Protein AF-W8ZB04-F1 (afdb_monomer_lite)

Organism: NCBI:txid1431339

Radius of gyration: 21.52 Å; chains: 1; bounding box: 39×66×66 Å

Foldseek 3Di:
DDDDDDDDDPPPPPPPPPPPPPDPPLPLPPVVQVVCVVVQWHWPDKDQADLQQWDCPPDPPFIWGWPDHPPDPDGDDTFTDDPQLVVCCVVPVVQSRQKMKIKIWHDDVVDQKIKIKIWIAGNVSDTRDMTIDMDGD

Secondary structure (DSSP, 8-state):
-----------------------------HHHHHHHHHTT-EEEEEEE--GGGEEEEEETTEEEE-SS-TT-SS-PPPEEPPHHHHHHHHH-GGGGTT-EEEEEEEE-TTSSEEEEEEEEE-TTS-EEEEEEEEEE-

Structure (mmCIF, N/CA/C/O backbone):
data_AF-W8ZB04-F1
#
_entry.id   AF-W8ZB04-F1
#
loop_
_atom_site.group_PDB
_atom_site.id
_atom_site.type_symbol
_atom_site.label_atom_id
_atom_site.label_alt_id
_atom_site.label_comp_id
_atom_site.label_asym_id
_atom_site.label_entity_id
_atom_site.label_seq_id
_atom_site.pdbx_PDB_ins_code
_atom_site.Cartn_x
_atom_site.Cartn_y
_atom_site.Cartn_z
_atom_site.occupancy
_atom_site.B_iso_or_equiv
_atom_site.auth_seq_id
_atom_site.auth_comp_id
_atom_site.auth_asym_id
_atom_site.auth_atom_id
_atom_site.pdbx_PDB_model_num
ATOM 1 N N . MET A 1 1 ? -22.017 47.994 -51.067 1.00 37.44 1 MET A N 1
ATOM 2 C CA . MET A 1 1 ? -20.898 47.126 -51.502 1.00 37.44 1 MET A CA 1
ATOM 3 C C . MET A 1 1 ? -20.672 46.060 -50.440 1.00 37.44 1 MET A C 1
ATOM 5 O O . MET A 1 1 ? -20.914 46.331 -49.273 1.00 37.44 1 MET A O 1
ATOM 9 N N . LYS A 1 2 ? -20.358 44.842 -50.889 1.00 43.00 2 LYS A N 1
ATOM 10 C CA . LYS A 1 2 ? -20.468 43.554 -50.185 1.00 43.00 2 LYS A CA 1
ATOM 11 C C . LYS A 1 2 ? -19.653 43.462 -48.890 1.00 43.00 2 LYS A C 1
ATOM 13 O O . LYS A 1 2 ? -18.452 43.706 -48.893 1.00 43.00 2 LYS A O 1
ATOM 18 N N . THR A 1 3 ? -20.324 43.002 -47.840 1.00 48.12 3 THR A N 1
ATOM 19 C CA . THR A 1 3 ? -19.742 42.397 -46.641 1.00 48.12 3 THR A CA 1
ATOM 20 C C . THR A 1 3 ? -18.985 41.121 -47.015 1.00 48.12 3 THR A C 1
ATOM 22 O O . THR A 1 3 ? -19.492 40.285 -47.761 1.00 48.12 3 THR A O 1
ATOM 25 N N . TRP A 1 4 ? -17.767 40.970 -46.496 1.00 40.84 4 TRP A N 1
ATOM 26 C CA . TRP A 1 4 ? -17.021 39.713 -46.525 1.00 40.84 4 TRP A CA 1
ATOM 27 C C . TRP A 1 4 ? -16.624 39.353 -45.097 1.00 40.84 4 TRP A C 1
ATOM 29 O O . TRP A 1 4 ? -15.787 40.020 -44.488 1.00 40.84 4 TRP A O 1
ATOM 39 N N . LEU A 1 5 ? -17.270 38.306 -44.576 1.00 50.34 5 LEU A N 1
ATOM 40 C CA . LEU A 1 5 ? -16.861 37.595 -43.370 1.00 50.34 5 LEU A CA 1
ATOM 41 C C . LEU A 1 5 ? -15.446 37.035 -43.567 1.00 50.34 5 LEU A C 1
ATOM 43 O O . LEU A 1 5 ? -15.140 36.457 -44.612 1.00 50.34 5 LEU A O 1
ATOM 47 N N . LYS A 1 6 ? -14.615 37.138 -42.530 1.00 50.38 6 LYS A N 1
ATOM 48 C CA . LYS A 1 6 ? -13.413 36.315 -42.361 1.00 50.38 6 LYS A CA 1
ATOM 49 C C . LYS A 1 6 ? -13.545 35.493 -41.073 1.00 50.38 6 LYS A C 1
ATOM 51 O O . LYS A 1 6 ? -14.222 35.944 -40.149 1.00 50.38 6 LYS A O 1
ATOM 56 N N . PRO A 1 7 ? -12.993 34.270 -41.055 1.00 43.75 7 PRO A N 1
ATOM 57 C CA . PRO A 1 7 ? -13.450 33.196 -40.185 1.00 43.75 7 PRO A CA 1
ATOM 58 C C . PRO A 1 7 ? -13.050 33.413 -38.727 1.00 43.75 7 PRO A C 1
ATOM 60 O O . PRO A 1 7 ? -11.935 33.830 -38.421 1.00 43.75 7 PRO A O 1
ATOM 63 N N . VAL A 1 8 ? -13.989 33.084 -37.842 1.00 51.50 8 VAL A N 1
ATOM 64 C CA . VAL A 1 8 ? -13.781 32.947 -36.402 1.00 51.50 8 VAL A CA 1
ATOM 65 C C . VAL A 1 8 ? -12.837 31.769 -36.183 1.00 51.50 8 VAL A C 1
ATOM 67 O O . VAL A 1 8 ? -13.191 30.622 -36.454 1.00 51.50 8 VAL A O 1
ATOM 70 N N . LEU A 1 9 ? -11.627 32.053 -35.705 1.00 39.94 9 LEU A N 1
ATOM 71 C CA . LEU A 1 9 ? -10.787 31.041 -35.085 1.00 39.94 9 LEU A CA 1
ATOM 72 C C . LEU A 1 9 ? -11.393 30.774 -33.702 1.00 39.94 9 LEU A C 1
ATOM 74 O O . LEU A 1 9 ? -11.280 31.607 -32.803 1.00 39.94 9 LEU A O 1
ATOM 78 N N . CYS A 1 10 ? -12.063 29.637 -33.529 1.00 44.16 10 CYS A N 1
ATOM 79 C CA . CYS A 1 10 ? -12.387 29.121 -32.204 1.00 44.16 10 CYS A CA 1
ATOM 80 C C . CYS A 1 10 ? -11.083 28.663 -31.540 1.00 44.16 10 CYS A C 1
ATOM 82 O O . CYS A 1 10 ? -10.763 27.477 -31.521 1.00 44.16 10 CYS A O 1
ATOM 84 N N . ALA A 1 11 ? -10.315 29.612 -31.006 1.00 45.34 11 ALA A N 1
ATOM 85 C CA . ALA A 1 11 ? -9.388 29.320 -29.930 1.00 45.34 11 ALA A CA 1
ATOM 86 C C . ALA A 1 11 ? -10.255 29.016 -28.705 1.00 45.34 11 ALA A C 1
ATOM 88 O O . ALA A 1 11 ? -10.692 29.920 -27.995 1.00 45.34 11 ALA A O 1
ATOM 89 N N . GLY A 1 12 ? -10.591 27.737 -28.531 1.00 39.28 12 GLY A N 1
ATOM 90 C CA . GLY A 1 12 ? -11.162 27.240 -27.292 1.00 39.28 12 GLY A CA 1
ATOM 91 C C . GLY A 1 12 ? -10.168 27.532 -26.182 1.00 39.28 12 GLY A C 1
ATOM 92 O O . GLY A 1 12 ? -9.186 26.817 -26.013 1.00 39.28 12 GLY A O 1
ATOM 93 N N . ILE A 1 13 ? -10.408 28.624 -25.463 1.00 50.44 13 ILE A N 1
ATOM 94 C CA . ILE A 1 13 ? -9.858 28.840 -24.138 1.00 50.44 13 ILE A CA 1
ATOM 95 C C . ILE A 1 13 ? -10.355 27.636 -23.341 1.00 50.44 13 ILE A C 1
ATOM 97 O O . ILE A 1 13 ? -11.548 27.540 -23.048 1.00 50.44 13 ILE A O 1
ATOM 101 N N . LEU A 1 14 ? -9.465 26.687 -23.039 1.00 35.22 14 LEU A N 1
ATOM 102 C CA . LEU A 1 14 ? -9.650 25.839 -21.871 1.00 35.22 14 LEU A CA 1
ATOM 103 C C . LEU A 1 14 ? -9.718 26.824 -20.713 1.00 35.22 14 LEU A C 1
ATOM 105 O O . LEU A 1 14 ? -8.702 27.338 -20.249 1.00 35.22 14 LEU A O 1
ATOM 109 N N . ALA A 1 15 ? -10.947 27.179 -20.343 1.00 38.81 15 ALA A N 1
ATOM 110 C CA . ALA A 1 15 ? -11.226 27.806 -19.081 1.00 38.81 15 ALA A CA 1
ATOM 111 C C . ALA A 1 15 ? -10.636 26.847 -18.056 1.00 38.81 15 ALA A C 1
ATOM 113 O O . ALA A 1 15 ? -11.174 25.763 -17.827 1.00 38.81 15 ALA A O 1
ATOM 114 N N . GLY A 1 16 ? -9.474 27.220 -17.520 1.00 40.50 16 GLY A N 1
ATOM 115 C CA . GLY A 1 16 ? -8.997 26.700 -16.260 1.00 40.50 16 GLY A CA 1
ATOM 116 C C . GLY A 1 16 ? -10.091 27.020 -15.263 1.00 40.50 16 GLY A C 1
ATOM 117 O O . GLY A 1 16 ? -10.152 28.123 -14.728 1.00 40.50 16 GLY A O 1
ATOM 118 N N . GLY A 1 17 ? -11.016 26.077 -15.102 1.00 32.59 17 GLY A N 1
ATOM 119 C CA . GLY A 1 17 ? -11.854 26.014 -13.933 1.00 32.59 17 GLY A CA 1
ATOM 120 C C . GLY A 1 17 ? -10.886 25.805 -12.792 1.00 32.59 17 GLY A C 1
ATOM 121 O O . GLY A 1 17 ? -10.402 24.697 -12.579 1.00 32.59 17 GLY A O 1
ATOM 122 N N . SER A 1 18 ? -10.545 26.891 -12.110 1.00 42.84 18 SER A N 1
ATOM 123 C CA . SER A 1 18 ? -10.034 26.834 -10.757 1.00 42.84 18 SER A CA 1
ATOM 124 C C . SER A 1 18 ? -11.121 26.156 -9.937 1.00 42.84 18 SER A C 1
ATOM 126 O O . SER A 1 18 ? -12.073 26.775 -9.465 1.00 42.84 18 SER A O 1
ATOM 128 N N . MET A 1 19 ? -11.011 24.836 -9.844 1.00 38.97 19 MET A N 1
ATOM 129 C CA . MET A 1 19 ? -11.693 24.076 -8.822 1.00 38.97 19 MET A CA 1
ATOM 130 C C . MET A 1 19 ? -11.133 24.624 -7.518 1.00 38.97 19 MET A C 1
ATOM 132 O O . MET A 1 19 ? -9.936 24.504 -7.258 1.00 38.97 19 MET A O 1
ATOM 136 N N . ALA A 1 20 ? -11.974 25.321 -6.761 1.00 33.53 20 ALA A N 1
ATOM 137 C CA . ALA A 1 20 ? -11.672 25.657 -5.387 1.00 33.53 20 ALA A CA 1
ATOM 138 C C . ALA A 1 20 ? -11.382 24.334 -4.672 1.00 33.53 20 ALA A C 1
ATOM 140 O O . ALA A 1 20 ? -12.289 23.540 -4.419 1.00 33.53 20 ALA A O 1
ATOM 141 N N . ILE A 1 21 ? -10.100 24.070 -4.432 1.00 37.91 21 ILE A N 1
ATOM 142 C CA . ILE A 1 21 ? -9.670 23.032 -3.513 1.00 37.91 21 ILE A CA 1
ATOM 143 C C . ILE A 1 21 ? -10.064 23.584 -2.149 1.00 37.91 21 ILE A C 1
ATOM 145 O O . ILE A 1 21 ? -9.394 24.459 -1.608 1.00 37.91 21 ILE A O 1
ATOM 149 N N . ASN A 1 22 ? -11.221 23.159 -1.644 1.00 38.12 22 ASN A N 1
ATOM 150 C CA . ASN A 1 22 ? -11.479 23.273 -0.220 1.00 38.12 22 ASN A CA 1
ATOM 151 C C . ASN A 1 22 ? -10.359 22.489 0.460 1.00 38.12 22 ASN A C 1
ATOM 153 O O . ASN A 1 22 ? -10.204 21.301 0.178 1.00 38.12 22 ASN A O 1
ATOM 157 N N . ASP A 1 23 ? -9.571 23.188 1.276 1.00 38.12 23 ASP A N 1
ATOM 158 C CA . ASP A 1 23 ? -8.491 22.665 2.108 1.00 38.12 23 ASP A CA 1
ATOM 159 C C . ASP A 1 23 ? -8.922 21.379 2.829 1.00 38.12 23 ASP A C 1
ATOM 161 O O . ASP A 1 23 ? -9.429 21.396 3.950 1.00 38.12 23 ASP A O 1
ATOM 165 N N . MET A 1 24 ? -8.677 20.236 2.198 1.00 37.16 24 MET A N 1
ATOM 166 C CA . MET A 1 24 ? -8.241 19.059 2.921 1.00 37.16 24 MET A CA 1
ATOM 167 C C . MET A 1 24 ? -6.732 19.201 2.988 1.00 37.16 24 MET A C 1
ATOM 169 O O . MET A 1 24 ? -6.009 18.791 2.082 1.00 37.16 24 MET A O 1
ATOM 173 N N . ASN A 1 25 ? -6.273 19.871 4.043 1.00 38.28 25 ASN A N 1
ATOM 174 C CA . ASN A 1 25 ? -4.881 19.867 4.455 1.00 38.28 25 ASN A CA 1
ATOM 175 C C . ASN A 1 25 ? -4.511 18.426 4.838 1.00 38.28 25 ASN A C 1
ATOM 177 O O . ASN A 1 25 ? -4.459 18.076 6.015 1.00 38.28 25 ASN A O 1
ATOM 181 N N . VAL A 1 26 ? -4.285 17.576 3.834 1.00 40.06 26 VAL A N 1
ATOM 182 C CA . VAL A 1 26 ? -3.507 16.351 3.985 1.00 40.06 26 VAL A CA 1
ATOM 183 C C . VAL A 1 26 ? -2.077 16.831 4.143 1.00 40.06 26 VAL A C 1
ATOM 185 O O . VAL A 1 26 ? -1.288 16.893 3.201 1.00 40.06 26 VAL A O 1
ATOM 188 N N . GLN A 1 27 ? -1.756 17.225 5.371 1.00 39.75 27 GLN A N 1
ATOM 189 C CA . GLN A 1 27 ? -0.396 17.412 5.834 1.00 39.75 27 GLN A CA 1
ATOM 190 C C . GLN A 1 27 ? 0.245 16.026 5.956 1.00 39.75 27 GLN A C 1
ATOM 192 O O . GLN A 1 27 ? 0.666 15.612 7.031 1.00 39.75 27 GLN A O 1
ATOM 197 N N . ALA A 1 28 ? 0.316 15.286 4.848 1.00 39.22 28 ALA A N 1
ATOM 198 C CA . ALA A 1 28 ? 1.354 14.292 4.717 1.00 39.22 28 ALA A CA 1
ATOM 199 C C . ALA A 1 28 ? 2.649 15.075 4.858 1.00 39.22 28 ALA A C 1
ATOM 201 O O . ALA A 1 28 ? 2.932 15.959 4.048 1.00 39.22 28 ALA A O 1
ATOM 202 N N . SER A 1 29 ? 3.323 14.843 5.979 1.00 43.62 29 SER A N 1
ATOM 203 C CA . SER A 1 29 ? 4.480 15.597 6.429 1.00 43.62 29 SER A CA 1
ATOM 204 C C . SER A 1 29 ? 5.372 15.912 5.231 1.00 43.62 29 SER A C 1
ATOM 206 O O . SER A 1 29 ? 5.897 15.003 4.590 1.00 43.62 29 SER A O 1
ATOM 208 N N . SER A 1 30 ? 5.513 17.192 4.881 1.00 47.25 30 SER A N 1
ATOM 209 C CA . SER A 1 30 ? 6.319 17.645 3.737 1.00 47.25 30 SER A CA 1
ATOM 210 C C . SER A 1 30 ? 7.748 17.082 3.772 1.00 47.25 30 SER A C 1
ATOM 212 O O . SER A 1 30 ? 8.383 16.900 2.737 1.00 47.25 30 SER A O 1
ATOM 214 N N . TYR A 1 31 ? 8.215 16.718 4.967 1.00 46.25 31 TYR A N 1
ATOM 215 C CA . TYR A 1 31 ? 9.467 16.024 5.238 1.00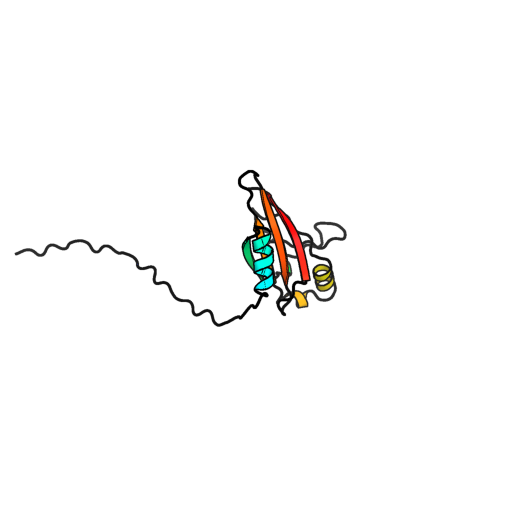 46.25 31 TYR A CA 1
ATOM 216 C C . TYR A 1 31 ? 9.547 14.597 4.660 1.00 46.25 31 TYR A C 1
ATOM 218 O O . TYR A 1 31 ? 10.625 14.165 4.266 1.00 46.25 31 TYR A O 1
ATOM 226 N N . GLN A 1 32 ? 8.438 13.856 4.586 1.00 48.66 32 GLN A N 1
ATOM 227 C CA . GLN A 1 32 ? 8.405 12.470 4.091 1.00 48.66 32 GLN A CA 1
ATOM 228 C C . GLN A 1 32 ? 8.326 12.404 2.563 1.00 48.66 32 GLN A C 1
ATOM 230 O O . GLN A 1 32 ? 8.963 11.552 1.946 1.00 48.66 32 GLN A O 1
ATOM 235 N N . MET A 1 33 ? 7.619 13.356 1.944 1.00 50.06 33 MET A N 1
ATOM 236 C CA . MET A 1 33 ? 7.645 13.530 0.488 1.00 50.06 33 MET A CA 1
ATOM 237 C C . MET A 1 33 ? 9.054 13.913 0.013 1.00 50.06 33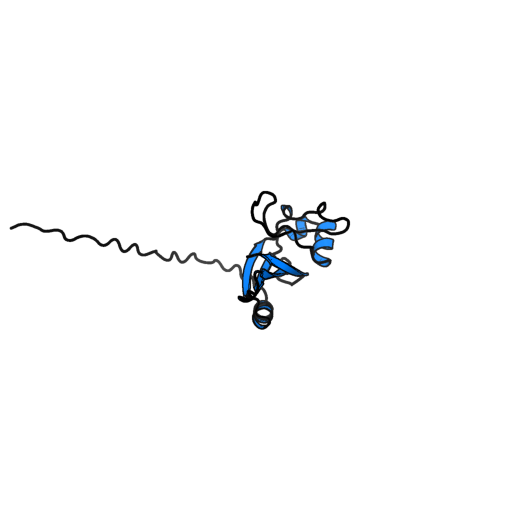 MET A C 1
ATOM 239 O O . MET A 1 33 ? 9.554 13.324 -0.941 1.00 50.06 33 MET A O 1
ATOM 243 N N . ALA A 1 34 ? 9.725 14.813 0.741 1.00 50.06 34 ALA A N 1
ATOM 244 C CA . ALA A 1 34 ? 11.099 15.219 0.451 1.00 50.06 34 ALA A CA 1
ATOM 245 C C . ALA A 1 34 ? 12.115 14.065 0.579 1.00 50.06 34 ALA A C 1
ATOM 247 O O . ALA A 1 34 ? 13.026 13.962 -0.236 1.00 50.06 34 ALA A O 1
ATOM 248 N N . ALA A 1 35 ? 11.946 13.169 1.560 1.00 53.72 35 ALA A N 1
ATOM 249 C CA . ALA A 1 35 ? 12.841 12.024 1.746 1.00 53.72 35 ALA A CA 1
ATOM 250 C C . ALA A 1 35 ? 12.749 10.998 0.598 1.00 53.72 35 ALA A C 1
ATOM 252 O O . ALA A 1 35 ? 13.769 10.469 0.162 1.00 53.72 35 ALA A O 1
ATOM 253 N N . SER A 1 36 ? 11.548 10.737 0.065 1.00 56.94 36 SER A N 1
ATOM 254 C CA . SER A 1 36 ? 11.393 9.889 -1.130 1.00 56.94 36 SER A CA 1
ATOM 255 C C . SER A 1 36 ? 12.009 10.531 -2.379 1.00 56.94 36 SER A C 1
ATOM 257 O O . SER A 1 36 ? 12.654 9.834 -3.164 1.00 56.94 36 SER A O 1
ATOM 259 N N . GLU A 1 37 ? 11.879 11.851 -2.544 1.00 59.41 37 GLU A N 1
ATOM 260 C CA . GLU A 1 37 ? 12.506 12.575 -3.660 1.00 59.41 37 GLU A CA 1
ATOM 261 C C . GLU A 1 37 ? 14.040 12.506 -3.623 1.00 59.41 37 GLU A C 1
ATOM 263 O O . GLU A 1 37 ? 14.672 12.375 -4.674 1.00 59.41 37 GLU A O 1
ATOM 268 N N . GLU A 1 38 ? 14.648 12.509 -2.433 1.00 59.25 38 GLU A N 1
ATOM 269 C CA . GLU A 1 38 ? 16.101 12.382 -2.255 1.00 59.25 38 GLU A CA 1
ATOM 270 C C . GLU A 1 38 ? 16.639 11.009 -2.711 1.00 59.25 38 GLU A C 1
ATOM 272 O O . GLU A 1 38 ? 17.747 10.908 -3.241 1.00 59.25 38 GLU A O 1
ATOM 277 N N . GLU A 1 39 ? 15.828 9.952 -2.614 1.00 70.25 39 GLU A N 1
ATOM 278 C CA . GLU A 1 39 ? 16.154 8.614 -3.131 1.00 70.25 39 GLU A CA 1
ATOM 279 C C . GLU A 1 39 ? 15.895 8.460 -4.648 1.00 70.25 39 GLU A C 1
ATOM 281 O O . GLU A 1 39 ? 16.154 7.397 -5.235 1.00 70.25 39 GLU A O 1
ATOM 286 N N . GLY A 1 40 ? 15.409 9.518 -5.305 1.00 81.75 40 GLY A N 1
ATOM 287 C CA . GLY A 1 40 ? 15.021 9.535 -6.717 1.00 81.75 40 GLY A CA 1
ATOM 288 C C . GLY A 1 40 ? 13.653 8.905 -6.989 1.00 81.75 40 GLY A C 1
ATOM 289 O O . GLY A 1 40 ? 13.375 8.535 -8.128 1.00 81.75 40 GLY A O 1
ATOM 290 N N . TYR A 1 41 ? 12.829 8.731 -5.954 1.00 87.06 41 TYR A N 1
ATOM 291 C CA . TYR A 1 41 ? 11.436 8.328 -6.091 1.00 87.06 41 TYR A CA 1
ATOM 292 C C . TYR A 1 41 ? 10.543 9.563 -6.215 1.00 87.06 41 TYR A C 1
ATOM 294 O O . TYR A 1 41 ? 10.659 10.511 -5.445 1.00 87.06 41 TYR A O 1
ATOM 302 N N . HIS A 1 42 ? 9.593 9.528 -7.141 1.00 87.62 42 HIS A N 1
ATOM 303 C CA . HIS A 1 42 ? 8.610 10.593 -7.319 1.00 87.62 42 HIS A CA 1
ATOM 304 C C . HIS A 1 42 ? 7.210 10.060 -7.038 1.00 87.62 42 HIS A C 1
ATOM 306 O O . HIS A 1 42 ? 6.904 8.911 -7.367 1.00 87.62 42 HIS A O 1
ATOM 312 N N . LEU A 1 43 ? 6.355 10.884 -6.427 1.00 88.69 43 LEU A N 1
ATOM 313 C CA . LEU A 1 43 ? 4.965 10.510 -6.180 1.00 88.69 43 LEU A CA 1
ATOM 314 C C . LEU A 1 43 ? 4.252 10.294 -7.521 1.00 88.69 43 LEU A C 1
ATOM 316 O O . LEU A 1 43 ? 4.166 11.206 -8.340 1.00 88.69 43 LEU A O 1
ATOM 320 N N . SER A 1 44 ? 3.735 9.086 -7.729 1.00 88.12 44 SER A N 1
ATOM 321 C CA . SER A 1 44 ? 2.941 8.728 -8.903 1.00 88.12 44 SER A CA 1
ATOM 322 C C . SER A 1 44 ? 1.451 8.898 -8.636 1.00 88.12 44 SER A C 1
ATOM 324 O O . SER A 1 44 ? 0.748 9.478 -9.459 1.00 88.12 44 SER A O 1
ATOM 326 N N . THR A 1 45 ? 0.968 8.407 -7.493 1.00 88.06 45 THR A N 1
ATOM 327 C CA . THR A 1 45 ? -0.440 8.523 -7.104 1.00 88.06 45 THR A CA 1
ATOM 328 C C . THR A 1 45 ? -0.603 8.465 -5.588 1.00 88.06 45 THR A C 1
ATOM 330 O O . THR A 1 45 ? 0.239 7.909 -4.882 1.00 88.06 45 THR A O 1
ATOM 333 N N . ALA A 1 46 ? -1.695 9.043 -5.099 1.00 90.44 46 ALA A N 1
ATOM 334 C CA . ALA A 1 46 ? -2.171 8.915 -3.731 1.00 90.44 46 ALA A CA 1
ATOM 335 C C . ALA A 1 46 ? -3.667 8.596 -3.786 1.00 90.44 46 ALA A C 1
ATOM 337 O O . ALA A 1 46 ? -4.425 9.290 -4.466 1.00 90.44 46 ALA A O 1
ATOM 338 N N . GLU A 1 47 ? -4.085 7.531 -3.111 1.00 91.50 47 GLU A N 1
ATOM 339 C CA . GLU A 1 47 ? -5.476 7.091 -3.097 1.00 91.50 47 GLU A CA 1
ATOM 340 C C . GLU A 1 47 ? -5.900 6.592 -1.717 1.00 91.50 47 GLU A C 1
ATOM 342 O O . GLU A 1 47 ? -5.074 6.191 -0.899 1.00 91.50 47 GLU A O 1
ATOM 347 N N . ALA A 1 48 ? -7.210 6.592 -1.468 1.00 93.19 48 ALA A N 1
ATOM 348 C CA . ALA A 1 48 ? -7.763 5.968 -0.276 1.00 93.19 48 ALA A CA 1
ATOM 349 C C . ALA A 1 48 ? -7.481 4.458 -0.282 1.00 93.19 48 ALA A C 1
ATOM 351 O O . ALA A 1 48 ? -7.575 3.800 -1.324 1.00 93.19 48 ALA A O 1
ATOM 352 N N . PHE A 1 49 ? -7.169 3.911 0.891 1.00 93.38 49 PHE A N 1
ATOM 353 C CA . PHE A 1 49 ? -7.044 2.476 1.087 1.00 93.38 49 PHE A CA 1
ATOM 354 C C . PHE A 1 49 ? -8.395 1.800 0.836 1.00 93.38 49 PHE A C 1
ATOM 356 O O . PHE A 1 49 ? -9.408 2.153 1.438 1.00 93.38 49 PHE A O 1
ATOM 363 N N . LYS A 1 50 ? -8.403 0.801 -0.045 1.00 92.81 50 LYS A N 1
ATOM 364 C CA . LYS A 1 50 ? -9.611 0.061 -0.425 1.00 92.81 50 LYS A CA 1
ATOM 365 C C . LYS A 1 50 ? -9.603 -1.300 0.245 1.00 92.81 50 LYS A C 1
ATOM 367 O O . LYS A 1 50 ? -8.802 -2.162 -0.108 1.00 92.81 50 LYS A O 1
ATOM 372 N N . ILE A 1 51 ? -10.487 -1.510 1.214 1.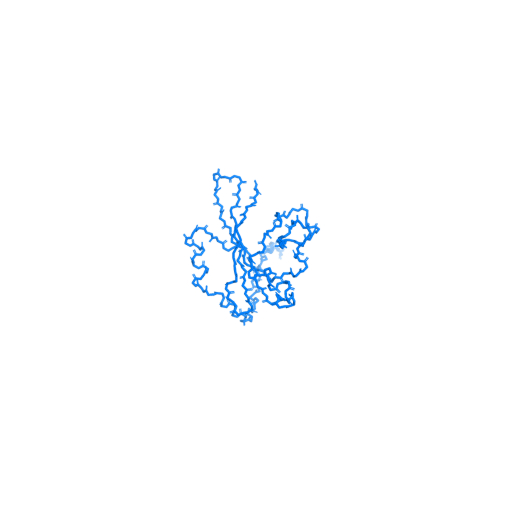00 91.50 51 ILE A N 1
ATOM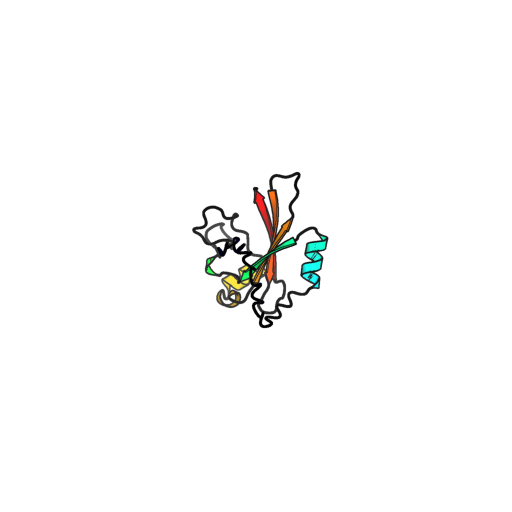 373 C CA . ILE A 1 51 ? -10.578 -2.781 1.951 1.00 91.50 51 ILE A CA 1
ATOM 374 C C . ILE A 1 51 ? -10.888 -3.934 0.984 1.00 91.50 51 ILE A C 1
ATOM 376 O O . ILE A 1 51 ? -10.332 -5.021 1.115 1.00 91.50 51 ILE A O 1
ATOM 380 N N . GLU A 1 52 ? -11.703 -3.676 -0.040 1.00 90.19 52 GLU A N 1
ATOM 381 C CA . GLU A 1 52 ? -12.039 -4.617 -1.110 1.00 90.19 52 GLU A CA 1
ATOM 382 C C . GLU A 1 52 ? -10.841 -5.052 -1.968 1.00 90.19 52 GLU A C 1
ATOM 384 O O . GLU A 1 52 ? -10.911 -6.076 -2.646 1.00 90.19 52 GLU A O 1
ATOM 389 N N . ASN A 1 53 ? -9.732 -4.310 -1.923 1.00 90.94 53 ASN A N 1
ATOM 390 C CA . ASN A 1 53 ? -8.504 -4.664 -2.622 1.00 90.94 53 ASN A CA 1
ATOM 391 C C . ASN A 1 53 ? -7.590 -5.582 -1.795 1.00 90.94 53 ASN A C 1
ATOM 393 O O . ASN A 1 53 ? -6.531 -5.982 -2.284 1.00 90.94 53 ASN A O 1
ATOM 397 N N . VAL A 1 54 ? -7.957 -5.928 -0.559 1.00 90.12 54 VAL A N 1
ATOM 398 C CA . VAL A 1 54 ? -7.194 -6.872 0.260 1.00 90.12 54 VAL A CA 1
ATOM 399 C C . VAL A 1 54 ? -7.494 -8.309 -0.172 1.00 90.12 54 VAL A C 1
ATOM 401 O O . VAL A 1 54 ? -8.642 -8.741 -0.208 1.00 90.12 54 VAL A O 1
ATOM 404 N N . ASP A 1 55 ? -6.442 -9.065 -0.474 1.00 84.75 55 ASP A N 1
ATOM 405 C CA . ASP A 1 55 ? -6.488 -10.463 -0.890 1.00 84.75 55 ASP A CA 1
ATOM 406 C C . ASP A 1 55 ? -5.766 -11.346 0.138 1.00 84.75 55 ASP A C 1
ATOM 408 O O . ASP A 1 55 ? -4.551 -11.256 0.338 1.00 84.75 55 ASP A O 1
ATOM 412 N N . THR A 1 56 ? -6.531 -12.206 0.806 1.00 75.50 56 THR A N 1
ATOM 413 C CA . THR A 1 56 ? -6.048 -13.148 1.827 1.00 75.50 56 THR A CA 1
ATOM 414 C C . THR A 1 56 ? -5.818 -14.561 1.287 1.00 75.50 56 THR A C 1
ATOM 416 O O . THR A 1 56 ? -5.306 -15.414 2.013 1.00 75.50 56 THR A O 1
ATOM 419 N N . GLU A 1 57 ? -6.173 -14.824 0.028 1.00 68.50 57 GLU A N 1
ATOM 420 C CA . GLU A 1 57 ? -6.080 -16.143 -0.607 1.00 68.50 57 GLU A CA 1
ATOM 421 C C . GLU A 1 57 ? -4.838 -16.269 -1.502 1.00 68.50 57 GLU A C 1
ATOM 423 O O . GLU A 1 57 ? -4.385 -17.380 -1.781 1.00 68.50 57 GLU A O 1
ATOM 428 N N . SER A 1 58 ? -4.248 -15.140 -1.911 1.00 65.38 58 SER A N 1
ATOM 429 C CA . SER A 1 58 ? -3.108 -15.098 -2.834 1.00 65.38 58 SER A CA 1
ATOM 430 C C . SER A 1 58 ? -1.846 -15.817 -2.328 1.00 65.38 58 SER A C 1
ATOM 432 O O . SER A 1 58 ? -1.152 -16.453 -3.122 1.00 65.38 58 SER A O 1
ATOM 434 N N . VAL A 1 59 ? -1.509 -15.739 -1.033 1.00 70.12 59 VAL A N 1
ATOM 435 C CA . VAL A 1 59 ? -0.325 -16.412 -0.464 1.00 70.12 59 VAL A CA 1
ATOM 436 C C . VAL A 1 59 ? -0.600 -16.853 0.974 1.00 70.12 59 VAL A C 1
ATOM 438 O O . VAL A 1 59 ? -0.953 -16.045 1.828 1.00 70.12 59 VAL A O 1
ATOM 441 N N . VAL A 1 60 ? -0.378 -18.138 1.274 1.00 72.69 60 VAL A N 1
ATOM 442 C CA . VAL A 1 60 ? -0.600 -18.694 2.619 1.00 72.69 60 VAL A CA 1
ATOM 443 C C . VAL A 1 60 ? 0.239 -17.945 3.657 1.00 72.69 60 VAL A C 1
ATOM 445 O O . VAL A 1 60 ? 1.468 -17.948 3.601 1.00 72.69 60 VAL A O 1
ATOM 448 N N . GLY A 1 61 ? -0.442 -17.337 4.629 1.00 74.44 61 GLY A N 1
ATOM 449 C CA . GLY A 1 61 ? 0.185 -16.623 5.743 1.00 74.44 61 GLY A CA 1
ATOM 450 C C . GLY A 1 61 ? 0.568 -15.172 5.449 1.00 74.44 61 GLY A C 1
ATOM 451 O O . GLY A 1 61 ? 1.182 -14.548 6.311 1.00 74.44 61 GLY A O 1
ATOM 452 N N . LYS A 1 62 ? 0.206 -14.627 4.280 1.00 86.31 62 LYS A N 1
ATOM 453 C CA . LYS A 1 62 ? 0.415 -13.215 3.938 1.00 86.31 62 LYS A CA 1
ATOM 454 C C . LYS A 1 62 ? -0.895 -12.556 3.537 1.00 86.31 62 LYS A C 1
ATOM 456 O O . LYS A 1 62 ? -1.745 -13.177 2.908 1.00 86.31 62 LYS A O 1
ATOM 461 N N . ILE A 1 63 ? -1.033 -11.286 3.897 1.00 91.12 63 ILE A N 1
ATOM 462 C CA . ILE A 1 63 ? -2.167 -10.462 3.489 1.00 91.12 63 ILE A CA 1
ATOM 463 C C . ILE A 1 63 ? -1.677 -9.572 2.362 1.00 91.12 63 ILE A C 1
ATOM 465 O O . ILE A 1 63 ? -0.778 -8.752 2.558 1.00 91.12 63 ILE A O 1
ATOM 469 N N . MET A 1 64 ? -2.227 -9.786 1.177 1.00 93.06 64 MET A N 1
ATOM 470 C CA . MET A 1 64 ? -1.831 -9.079 -0.029 1.00 93.06 64 MET A CA 1
ATOM 471 C C . MET A 1 64 ? -2.803 -7.928 -0.291 1.00 93.06 64 MET A C 1
ATOM 473 O O . MET A 1 64 ? -3.956 -7.961 0.127 1.00 93.06 64 MET A O 1
ATOM 477 N N . TYR A 1 65 ? -2.345 -6.904 -0.993 1.00 92.94 65 TYR A N 1
ATOM 478 C CA . TYR A 1 65 ? -3.120 -5.737 -1.378 1.00 92.94 65 TYR A CA 1
ATOM 479 C C . TYR A 1 65 ? -2.976 -5.501 -2.873 1.00 92.94 65 TYR A C 1
ATOM 481 O O . TYR A 1 65 ? -1.869 -5.452 -3.413 1.00 92.94 65 TYR A O 1
ATOM 489 N N . ARG A 1 66 ? -4.107 -5.366 -3.554 1.00 91.12 66 ARG A N 1
ATOM 490 C CA . ARG A 1 66 ? -4.164 -5.070 -4.979 1.00 91.12 66 ARG A CA 1
ATOM 491 C C . ARG A 1 66 ? -4.122 -3.558 -5.169 1.00 91.12 66 ARG A C 1
ATOM 493 O O . ARG A 1 66 ? -4.933 -2.820 -4.619 1.00 91.12 66 ARG A O 1
ATOM 500 N N . LEU A 1 67 ? -3.196 -3.088 -5.996 1.00 87.75 67 LEU A N 1
ATOM 501 C CA . LEU A 1 67 ? -3.127 -1.670 -6.375 1.00 87.75 67 LEU A CA 1
ATOM 502 C C . LEU A 1 67 ? -4.176 -1.289 -7.431 1.00 87.75 67 LEU A C 1
ATOM 504 O O . LEU A 1 67 ? -4.278 -0.136 -7.829 1.00 87.75 67 LEU A O 1
ATOM 508 N N . ALA A 1 68 ? -4.953 -2.263 -7.900 1.00 83.12 68 ALA A N 1
ATOM 509 C CA . ALA A 1 68 ? -6.056 -2.074 -8.823 1.00 83.12 68 ALA A CA 1
ATOM 510 C C . ALA A 1 68 ? -7.204 -3.033 -8.458 1.00 83.12 68 ALA A C 1
ATOM 512 O O . ALA A 1 68 ? -6.968 -4.036 -7.778 1.00 83.12 68 ALA A O 1
ATOM 513 N N . PRO A 1 69 ? -8.435 -2.758 -8.915 1.00 76.62 69 PRO A N 1
ATOM 514 C CA . PRO A 1 69 ? -9.559 -3.680 -8.775 1.00 76.62 69 PRO A CA 1
ATOM 515 C C . PRO A 1 69 ? -9.258 -5.080 -9.331 1.00 76.62 69 PRO A C 1
ATOM 517 O O . PRO A 1 69 ? -8.427 -5.250 -10.225 1.00 76.62 69 PRO A O 1
ATOM 520 N N . ALA A 1 70 ? -9.955 -6.099 -8.822 1.00 76.25 70 ALA A N 1
ATOM 521 C CA . ALA A 1 70 ? -9.691 -7.496 -9.173 1.00 76.25 70 ALA A CA 1
ATOM 522 C C . ALA A 1 70 ? -9.949 -7.856 -10.651 1.00 76.25 70 ALA A C 1
ATOM 524 O O . ALA A 1 70 ? -9.425 -8.863 -11.121 1.00 76.25 70 ALA A O 1
ATOM 525 N N . ASP A 1 71 ? -10.740 -7.055 -11.364 1.00 79.44 71 ASP A N 1
ATOM 526 C CA . ASP A 1 71 ? -11.080 -7.206 -12.781 1.00 79.44 71 ASP A CA 1
ATOM 527 C C . ASP A 1 71 ? -10.163 -6.408 -13.726 1.00 79.44 71 ASP A C 1
ATOM 529 O O . ASP A 1 71 ? -10.334 -6.462 -14.947 1.00 79.44 71 ASP A O 1
ATOM 533 N N . ALA A 1 72 ? -9.170 -5.689 -13.191 1.00 80.00 72 ALA A N 1
ATOM 534 C CA . ALA A 1 72 ? -8.198 -4.975 -14.003 1.00 80.00 72 ALA A CA 1
ATOM 535 C C . ALA A 1 72 ? -7.339 -5.956 -14.824 1.00 80.00 72 ALA A C 1
ATOM 537 O O . ALA A 1 72 ? -6.663 -6.831 -14.286 1.00 80.00 72 ALA A O 1
ATOM 538 N N . VAL A 1 73 ? -7.367 -5.786 -16.150 1.00 73.50 73 VAL A N 1
ATOM 539 C CA . VAL A 1 73 ? -6.646 -6.635 -17.118 1.00 73.50 73 VAL A CA 1
ATOM 540 C C . VAL A 1 73 ? -5.137 -6.385 -17.095 1.00 73.50 73 VAL A C 1
ATOM 542 O O . VAL A 1 73 ? -4.361 -7.301 -17.347 1.00 73.50 73 VAL A O 1
ATOM 545 N N . ASP A 1 74 ? -4.732 -5.155 -16.788 1.00 75.94 74 ASP A N 1
ATOM 546 C CA . ASP A 1 74 ? -3.337 -4.719 -16.764 1.00 75.94 74 ASP A CA 1
ATOM 547 C C . ASP A 1 74 ? -3.049 -4.039 -15.424 1.00 75.94 74 ASP A C 1
ATOM 549 O O . ASP A 1 74 ? -3.101 -2.817 -15.280 1.00 75.94 74 ASP A O 1
ATOM 553 N N . ALA A 1 75 ? -2.882 -4.872 -14.398 1.00 76.56 75 ALA A N 1
ATOM 554 C CA . ALA A 1 75 ? -2.607 -4.444 -13.038 1.00 76.56 75 ALA A CA 1
ATOM 555 C C . ALA A 1 75 ? -1.287 -5.041 -12.545 1.00 76.56 75 ALA A C 1
ATOM 557 O O . ALA A 1 75 ? -0.970 -6.192 -12.866 1.00 76.56 75 ALA A O 1
ATOM 558 N N . PRO A 1 76 ? -0.528 -4.299 -11.722 1.00 80.62 76 PRO A N 1
ATOM 559 C CA . PRO A 1 76 ? 0.631 -4.863 -11.054 1.00 80.62 76 PRO A CA 1
ATOM 560 C C . PRO A 1 76 ? 0.210 -6.026 -10.149 1.00 80.62 76 PRO A C 1
ATOM 562 O O . PRO A 1 76 ? -0.921 -6.090 -9.655 1.00 80.62 76 PRO A O 1
ATOM 565 N N . ALA A 1 77 ? 1.151 -6.940 -9.911 1.00 84.50 77 ALA A N 1
ATOM 566 C CA . ALA A 1 77 ? 0.942 -8.037 -8.978 1.00 84.50 77 ALA A CA 1
ATOM 567 C C . ALA A 1 77 ? 0.546 -7.500 -7.585 1.00 84.50 77 ALA A C 1
ATOM 569 O O . ALA A 1 77 ? 1.038 -6.440 -7.182 1.00 84.50 77 ALA A O 1
ATOM 570 N N . PRO A 1 78 ? -0.306 -8.223 -6.832 1.00 89.75 78 PRO A N 1
ATOM 571 C CA . PRO A 1 78 ? -0.621 -7.854 -5.459 1.00 89.75 78 PRO A CA 1
ATOM 572 C C . PRO A 1 78 ? 0.653 -7.702 -4.622 1.00 89.75 78 PRO A C 1
ATOM 574 O O . PRO A 1 78 ? 1.575 -8.515 -4.722 1.00 89.75 78 PRO A O 1
ATOM 577 N N . ILE A 1 79 ? 0.689 -6.677 -3.777 1.00 92.62 79 ILE A N 1
ATOM 578 C CA . ILE A 1 79 ? 1.819 -6.377 -2.895 1.00 92.62 79 ILE A CA 1
ATOM 579 C C . ILE A 1 79 ? 1.519 -6.848 -1.475 1.00 92.62 79 ILE A C 1
ATOM 581 O O . ILE A 1 79 ? 0.374 -6.833 -1.042 1.00 92.62 79 ILE A O 1
ATOM 585 N N . GLU A 1 80 ? 2.528 -7.278 -0.729 1.00 93.94 80 GLU A N 1
ATOM 586 C CA . GLU A 1 80 ? 2.332 -7.673 0.669 1.00 93.94 80 GLU A CA 1
ATOM 587 C C . GLU A 1 80 ? 2.052 -6.439 1.537 1.00 93.94 80 GLU A C 1
ATOM 589 O O . GLU A 1 80 ? 2.752 -5.426 1.431 1.00 93.94 80 GLU A O 1
ATOM 594 N N . LEU A 1 81 ? 1.036 -6.517 2.402 1.00 95.06 81 LEU A N 1
ATOM 595 C CA . LEU A 1 81 ? 0.783 -5.473 3.386 1.00 95.06 81 LEU A CA 1
ATOM 596 C C . LEU A 1 81 ? 1.885 -5.466 4.454 1.00 95.06 81 LEU A C 1
ATOM 598 O O . LEU A 1 81 ? 2.220 -6.525 4.993 1.00 95.06 81 LEU A O 1
ATOM 602 N N . PRO A 1 82 ? 2.400 -4.287 4.847 1.00 95.44 82 PRO A N 1
ATOM 603 C CA . PRO A 1 82 ? 3.294 -4.191 5.990 1.00 95.44 82 PRO A CA 1
ATOM 604 C C . PRO A 1 82 ? 2.617 -4.716 7.260 1.00 95.44 82 PRO A C 1
ATOM 606 O O . PRO A 1 82 ? 1.408 -4.570 7.442 1.00 95.44 82 PRO A O 1
ATOM 609 N N . ASN A 1 83 ? 3.404 -5.284 8.176 1.00 92.31 83 ASN A N 1
ATOM 610 C CA . ASN A 1 83 ? 2.885 -6.019 9.333 1.00 92.31 83 ASN A CA 1
ATOM 611 C C . ASN A 1 83 ? 1.879 -5.216 10.185 1.00 92.31 83 ASN A C 1
ATOM 613 O O . ASN A 1 83 ? 0.861 -5.761 10.594 1.00 92.31 83 ASN A O 1
ATOM 617 N N . ALA A 1 84 ? 2.117 -3.919 10.412 1.00 91.62 84 ALA A N 1
ATOM 618 C CA . ALA A 1 84 ? 1.185 -3.068 11.161 1.00 91.62 84 ALA A CA 1
ATOM 619 C C . ALA A 1 84 ? -0.173 -2.908 10.445 1.00 91.62 84 ALA A C 1
ATOM 621 O O . ALA A 1 84 ? -1.230 -2.968 11.078 1.00 91.62 84 ALA A O 1
ATOM 622 N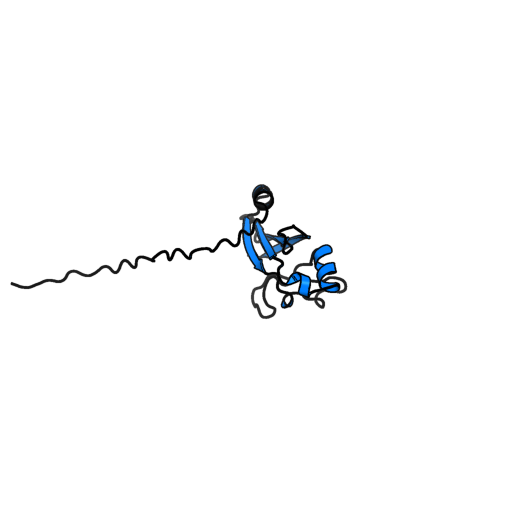 N . VAL A 1 85 ? -0.157 -2.774 9.116 1.00 94.81 85 VAL A N 1
ATOM 623 C CA . VAL A 1 85 ? -1.366 -2.662 8.284 1.00 94.81 85 VAL A CA 1
ATOM 624 C C . VAL A 1 85 ? -2.113 -3.994 8.254 1.00 94.81 85 VAL A C 1
ATOM 626 O O . VAL A 1 85 ? -3.319 -4.034 8.481 1.00 94.81 85 VAL A O 1
ATOM 629 N N . ALA A 1 86 ? -1.387 -5.098 8.060 1.00 93.62 86 ALA A N 1
ATOM 630 C CA . ALA A 1 86 ? -1.941 -6.449 8.071 1.00 93.62 86 ALA A CA 1
ATOM 631 C C . ALA A 1 86 ? -2.600 -6.786 9.421 1.00 93.62 86 ALA A C 1
ATOM 633 O O . ALA A 1 86 ? -3.714 -7.305 9.459 1.00 93.62 86 ALA A O 1
ATOM 634 N N . GLN A 1 87 ? -1.956 -6.442 10.541 1.00 92.56 87 GLN A N 1
ATOM 635 C CA . GLN A 1 87 ? -2.529 -6.626 11.879 1.00 92.56 87 GLN A CA 1
ATOM 636 C C . GLN A 1 87 ? -3.790 -5.786 12.091 1.00 92.56 87 GLN A C 1
ATOM 638 O O . GLN A 1 87 ? -4.762 -6.275 12.676 1.00 92.56 87 GLN A O 1
ATOM 643 N N . THR A 1 88 ? -3.791 -4.547 11.594 1.00 94.00 88 THR A N 1
ATOM 644 C CA . THR A 1 88 ? -4.967 -3.672 11.652 1.00 94.00 88 THR A CA 1
ATOM 645 C C . THR A 1 88 ? -6.122 -4.274 10.857 1.00 94.00 88 THR A C 1
ATOM 647 O O . THR A 1 88 ? -7.214 -4.397 11.402 1.00 94.00 88 THR A O 1
ATOM 650 N N . PHE A 1 89 ? -5.870 -4.763 9.638 1.00 93.94 89 PHE A N 1
ATOM 651 C CA . PHE A 1 89 ? -6.876 -5.442 8.817 1.00 93.94 89 PHE A CA 1
ATOM 652 C C . PHE A 1 89 ? -7.496 -6.659 9.521 1.00 93.94 89 PHE A C 1
ATOM 654 O O . PHE A 1 89 ? -8.713 -6.811 9.530 1.00 93.94 89 PHE A O 1
ATOM 661 N N . VAL A 1 90 ? -6.675 -7.511 10.147 1.00 92.12 90 VAL A N 1
ATOM 662 C CA . VAL A 1 90 ? -7.156 -8.710 10.862 1.00 92.12 90 VAL A CA 1
ATOM 663 C C . VAL A 1 90 ? -7.984 -8.353 12.097 1.00 92.12 90 VAL A C 1
ATOM 665 O O . VAL A 1 90 ? -8.934 -9.060 12.425 1.00 92.12 90 VAL A O 1
ATOM 668 N N . THR A 1 91 ? -7.613 -7.284 12.802 1.00 93.69 91 THR A N 1
ATOM 669 C CA . THR A 1 91 ? -8.241 -6.912 14.079 1.00 93.69 91 THR A CA 1
ATOM 670 C C . THR A 1 91 ? -9.511 -6.091 13.877 1.00 93.69 91 THR A C 1
ATOM 672 O O . THR A 1 91 ? -10.509 -6.318 14.558 1.00 93.69 91 THR A O 1
ATOM 675 N N . ASN A 1 92 ? -9.460 -5.110 12.977 1.00 93.44 92 ASN A N 1
ATOM 676 C CA . ASN A 1 92 ? -10.551 -4.197 12.676 1.00 93.44 92 ASN A 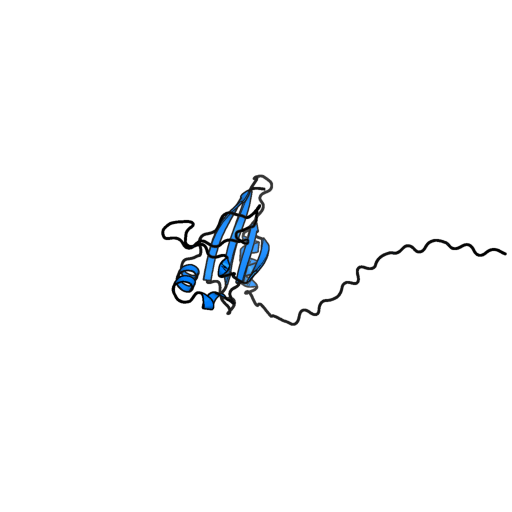CA 1
ATOM 677 C C . ASN A 1 92 ? -10.367 -3.618 11.257 1.00 93.44 92 ASN A C 1
ATOM 679 O O . ASN A 1 92 ? -9.754 -2.556 11.113 1.00 93.44 92 ASN A O 1
ATOM 683 N N . PRO A 1 93 ? -10.880 -4.285 10.208 1.00 92.50 93 PRO A N 1
ATOM 684 C CA . PRO A 1 93 ? -10.692 -3.834 8.829 1.00 92.50 93 PRO A CA 1
ATOM 685 C C . PRO A 1 93 ? -11.312 -2.455 8.574 1.00 92.50 93 PRO A C 1
ATOM 687 O O . PRO A 1 93 ? -10.727 -1.661 7.842 1.00 92.50 93 PRO A O 1
ATOM 690 N N . ASP A 1 94 ? -12.421 -2.119 9.241 1.00 93.56 94 ASP A N 1
ATOM 691 C CA . ASP A 1 94 ? -13.090 -0.819 9.099 1.00 93.56 94 ASP A CA 1
ATOM 692 C C . ASP A 1 94 ? -12.213 0.353 9.574 1.00 93.56 94 ASP A C 1
ATOM 694 O O . ASP A 1 94 ? -12.392 1.483 9.121 1.00 93.56 94 ASP A O 1
ATOM 698 N N . ALA A 1 95 ? -11.213 0.103 10.432 1.00 92.56 95 ALA A N 1
ATOM 699 C CA . ALA A 1 95 ? -10.245 1.125 10.839 1.00 92.56 95 ALA A CA 1
ATOM 700 C C . ALA A 1 95 ? -9.362 1.619 9.680 1.00 92.56 95 ALA A C 1
ATOM 702 O O . ALA A 1 95 ? -8.731 2.667 9.809 1.00 92.56 95 ALA A O 1
ATOM 703 N N . LEU A 1 96 ? -9.308 0.878 8.568 1.00 94.19 96 LEU A N 1
ATOM 704 C CA . LEU A 1 96 ? -8.533 1.225 7.377 1.00 94.19 96 LEU A CA 1
ATOM 705 C C . LEU A 1 96 ? -9.305 2.115 6.392 1.00 94.19 96 LEU A C 1
ATOM 707 O O . LEU A 1 96 ? -8.707 2.606 5.442 1.00 94.19 96 LEU A O 1
ATOM 711 N N . ALA A 1 97 ? -10.606 2.353 6.598 1.00 90.44 97 ALA A N 1
ATOM 712 C CA . ALA A 1 97 ? -11.457 3.057 5.630 1.00 90.44 97 ALA A CA 1
ATOM 713 C C . ALA A 1 97 ? -11.000 4.497 5.312 1.00 90.44 97 ALA A C 1
ATOM 715 O O . ALA A 1 97 ? -11.254 4.994 4.218 1.00 90.44 97 ALA A O 1
ATOM 716 N N . ASN A 1 98 ? -10.309 5.149 6.253 1.00 91.19 98 ASN A N 1
ATOM 717 C CA . ASN A 1 98 ? -9.782 6.512 6.102 1.00 91.19 98 ASN A CA 1
ATOM 718 C C . ASN A 1 98 ? -8.259 6.550 5.895 1.00 91.19 98 ASN A C 1
ATOM 720 O O . ASN A 1 98 ? -7.641 7.605 6.031 1.00 91.19 98 ASN A O 1
ATOM 724 N N . TRP A 1 99 ? -7.631 5.402 5.643 1.00 95.75 99 TRP A N 1
ATOM 725 C CA . TRP A 1 99 ? -6.195 5.339 5.396 1.00 95.75 99 TRP A CA 1
ATOM 726 C C . TRP A 1 99 ? -5.879 5.733 3.957 1.00 95.75 99 TRP A C 1
ATOM 728 O O . TRP A 1 99 ? -6.723 5.646 3.065 1.00 95.75 99 TRP A O 1
ATOM 738 N N . GLU A 1 100 ? -4.637 6.138 3.727 1.00 95.44 100 GLU A N 1
ATOM 739 C CA . GLU A 1 100 ? -4.142 6.544 2.416 1.00 95.44 100 GLU A CA 1
ATOM 740 C C . GLU A 1 100 ? -2.983 5.641 1.987 1.00 95.44 100 GLU A C 1
ATOM 742 O O . GLU A 1 100 ? -2.108 5.288 2.782 1.00 95.44 100 GLU A O 1
ATOM 747 N N . VAL A 1 101 ? -2.969 5.274 0.710 1.00 94.94 101 VAL A N 1
ATOM 748 C CA . VAL A 1 101 ? -1.857 4.586 0.059 1.00 94.94 101 VAL A CA 1
ATOM 749 C C . VAL A 1 101 ? -1.221 5.548 -0.932 1.00 94.94 101 VAL A C 1
ATOM 751 O O . VAL A 1 101 ? -1.873 6.033 -1.857 1.00 94.94 101 VAL A O 1
ATOM 754 N N . LYS A 1 102 ? 0.075 5.810 -0.758 1.00 94.12 102 LYS A N 1
ATOM 755 C CA . LYS A 1 102 ? 0.880 6.591 -1.701 1.00 94.12 102 LYS A CA 1
ATOM 756 C C . LYS A 1 102 ? 1.813 5.686 -2.466 1.00 94.12 102 LYS A C 1
ATOM 758 O O . LYS A 1 102 ? 2.573 4.929 -1.867 1.00 94.12 102 LYS A O 1
ATOM 763 N N . ILE A 1 103 ? 1.786 5.799 -3.785 1.00 91.56 103 ILE A N 1
ATOM 764 C CA . ILE A 1 103 ? 2.671 5.057 -4.671 1.00 91.56 103 ILE A CA 1
ATOM 765 C C . ILE A 1 103 ? 3.714 6.005 -5.227 1.00 91.56 103 ILE A C 1
ATOM 767 O O . ILE A 1 103 ? 3.399 6.996 -5.889 1.00 91.56 103 ILE A O 1
ATOM 771 N N . PHE A 1 104 ? 4.966 5.657 -4.988 1.00 92.06 104 PHE A N 1
ATOM 772 C CA . PHE A 1 104 ? 6.125 6.333 -5.526 1.00 92.06 104 PHE A CA 1
ATOM 773 C C . PHE A 1 104 ? 6.798 5.449 -6.562 1.00 92.06 104 PHE A C 1
ATOM 775 O O . PHE A 1 104 ? 6.842 4.229 -6.411 1.00 92.06 104 PHE A O 1
ATOM 782 N N . VAL A 1 105 ? 7.347 6.067 -7.600 1.00 91.25 105 VAL A N 1
ATOM 783 C CA . VAL A 1 105 ? 8.013 5.373 -8.702 1.00 91.25 105 VAL A CA 1
ATOM 784 C C . VAL A 1 105 ? 9.386 5.966 -8.956 1.00 91.25 105 VAL A C 1
ATOM 786 O O . VAL A 1 105 ? 9.606 7.166 -8.792 1.00 91.25 105 VAL A O 1
ATOM 789 N N . LYS A 1 106 ? 10.301 5.110 -9.386 1.00 91.12 106 LYS A N 1
ATOM 790 C CA . LYS A 1 106 ? 11.643 5.457 -9.819 1.00 91.12 106 LYS A CA 1
ATOM 791 C C . LYS A 1 106 ? 11.912 4.744 -11.134 1.00 91.12 106 LYS A C 1
ATOM 793 O O . LYS A 1 106 ? 11.959 3.516 -11.197 1.00 91.12 106 LYS A O 1
ATOM 798 N N . GLN A 1 107 ? 12.064 5.530 -12.195 1.00 85.06 107 GLN A N 1
ATOM 799 C CA . GLN A 1 107 ? 12.341 5.009 -13.525 1.00 85.06 107 GLN A CA 1
ATOM 800 C C . GLN A 1 107 ? 13.842 5.054 -13.804 1.00 85.06 107 GLN A C 1
ATOM 802 O O . GLN A 1 107 ? 14.464 6.115 -13.750 1.00 85.06 107 GLN A O 1
ATOM 807 N N . ASP A 1 108 ? 14.409 3.902 -14.147 1.00 84.81 108 ASP A N 1
ATOM 808 C CA . ASP A 1 108 ? 15.748 3.800 -14.714 1.00 84.81 108 ASP A CA 1
ATOM 809 C C . ASP A 1 108 ? 15.613 3.547 -16.224 1.00 84.81 108 ASP A C 1
ATOM 811 O O . ASP A 1 108 ? 15.231 2.444 -16.617 1.00 84.81 108 ASP A O 1
ATOM 815 N N . PRO A 1 109 ? 15.921 4.527 -17.095 1.00 83.25 109 PRO A N 1
ATOM 816 C CA . PRO A 1 109 ? 15.758 4.374 -18.541 1.00 83.25 109 PRO A CA 1
ATOM 817 C C . PRO A 1 109 ? 16.653 3.283 -19.152 1.00 83.25 109 PRO A C 1
ATOM 819 O O . PRO A 1 109 ? 16.469 2.928 -20.314 1.00 83.25 109 PRO A O 1
ATOM 822 N N . SER A 1 110 ? 17.623 2.748 -18.403 1.00 87.50 110 SER A N 1
ATOM 823 C CA . SER A 1 110 ? 18.461 1.628 -18.838 1.00 87.50 110 SER A CA 1
ATOM 824 C C . SER A 1 110 ? 17.844 0.248 -18.574 1.00 87.50 110 SER A C 1
ATOM 826 O O . SER A 1 110 ? 18.355 -0.755 -19.080 1.00 87.50 110 SER A O 1
ATOM 828 N N . ARG A 1 111 ? 16.749 0.172 -17.805 1.00 85.44 111 ARG A N 1
ATOM 829 C CA . ARG A 1 111 ? 16.094 -1.080 -17.404 1.00 85.44 111 ARG A CA 1
ATOM 830 C C . ARG A 1 111 ? 14.638 -1.112 -17.895 1.00 85.44 111 ARG A C 1
ATOM 832 O O . ARG A 1 111 ? 13.952 -0.099 -17.829 1.00 85.44 111 ARG A O 1
ATOM 839 N N . PRO A 1 112 ? 14.114 -2.276 -18.321 1.00 86.88 112 PRO A N 1
ATOM 840 C CA . PRO A 1 112 ? 12.714 -2.425 -18.734 1.00 86.88 112 PRO A CA 1
ATOM 841 C C . PRO A 1 112 ? 11.765 -2.586 -17.530 1.00 86.88 112 PRO A C 1
ATOM 843 O O . PRO A 1 112 ? 10.801 -3.345 -17.584 1.00 86.88 112 PRO A O 1
ATOM 846 N N . VAL A 1 113 ? 12.083 -1.954 -16.397 1.00 86.38 113 VAL A N 1
ATOM 847 C CA . VAL A 1 113 ? 11.282 -2.023 -15.171 1.00 86.38 113 VAL A CA 1
ATOM 848 C C . VAL A 1 113 ? 11.204 -0.656 -14.513 1.00 86.38 113 VAL A C 1
ATOM 850 O O . VAL A 1 113 ? 12.155 0.125 -14.567 1.00 86.38 113 VAL A O 1
ATOM 853 N N . VAL A 1 114 ? 10.084 -0.399 -13.850 1.00 88.69 114 VAL A N 1
ATOM 854 C CA . VAL A 1 114 ? 9.933 0.711 -12.912 1.00 88.69 114 VAL A CA 1
ATOM 855 C C . VAL A 1 114 ? 9.993 0.146 -11.505 1.00 88.69 114 VAL A C 1
ATOM 857 O O . VAL A 1 114 ? 9.205 -0.733 -11.149 1.00 88.69 114 VAL A O 1
ATOM 860 N N . ASP A 1 115 ? 10.931 0.658 -10.712 1.00 91.56 115 ASP A N 1
ATOM 861 C CA . ASP A 1 115 ? 10.981 0.383 -9.283 1.00 91.56 115 ASP A CA 1
ATOM 862 C C . ASP A 1 115 ? 9.905 1.242 -8.599 1.00 91.56 115 ASP A C 1
ATOM 864 O O . ASP A 1 115 ? 9.739 2.425 -8.910 1.00 91.56 115 ASP A O 1
ATOM 868 N N . ALA A 1 116 ? 9.146 0.657 -7.681 1.00 91.62 116 ALA A N 1
ATOM 869 C CA . ALA A 1 116 ? 8.027 1.310 -7.022 1.00 91.62 116 ALA A CA 1
ATOM 870 C C . ALA A 1 116 ? 8.020 1.047 -5.514 1.00 91.62 116 ALA A C 1
ATOM 872 O O . ALA A 1 116 ? 8.525 0.037 -5.016 1.00 91.62 116 ALA A O 1
ATOM 873 N N . LYS A 1 117 ? 7.426 1.980 -4.774 1.00 93.31 117 LYS A N 1
ATOM 874 C CA . LYS A 1 117 ? 7.263 1.921 -3.324 1.00 93.31 117 LYS A CA 1
ATOM 875 C C . LYS A 1 117 ? 5.848 2.350 -2.965 1.00 93.31 117 LYS A C 1
ATOM 877 O O . LYS A 1 117 ? 5.429 3.445 -3.323 1.00 93.31 117 LYS A O 1
ATOM 882 N N . ALA A 1 118 ? 5.131 1.490 -2.257 1.00 93.81 118 ALA A N 1
ATOM 883 C CA . ALA A 1 118 ? 3.870 1.815 -1.616 1.00 93.81 118 ALA A CA 1
ATOM 884 C C . ALA A 1 118 ? 4.136 2.223 -0.169 1.00 93.81 118 ALA A C 1
ATOM 886 O O . ALA A 1 118 ? 4.833 1.517 0.561 1.00 93.81 118 ALA A O 1
ATOM 887 N N . GLU A 1 119 ? 3.569 3.345 0.243 1.00 96.00 119 GLU A N 1
ATOM 888 C CA . GLU A 1 119 ? 3.601 3.846 1.609 1.00 96.00 119 GLU A CA 1
ATOM 889 C C . GLU A 1 119 ? 2.166 3.942 2.134 1.00 96.00 119 GLU A C 1
ATOM 891 O O . GLU A 1 119 ? 1.291 4.486 1.461 1.00 96.00 119 GLU A O 1
ATOM 896 N N . PHE A 1 120 ? 1.925 3.388 3.322 1.00 95.62 120 PHE A N 1
ATOM 897 C CA . PHE A 1 120 ? 0.599 3.291 3.929 1.00 95.62 120 PHE A CA 1
ATOM 898 C C . PHE A 1 120 ? 0.509 4.252 5.108 1.00 95.62 120 PHE A C 1
ATOM 900 O O . PHE A 1 120 ? 1.303 4.151 6.044 1.00 95.62 120 PHE A O 1
ATOM 907 N N . TYR A 1 121 ? -0.460 5.156 5.076 1.00 95.62 121 TYR A N 1
ATOM 908 C CA . TYR A 1 121 ? -0.656 6.200 6.073 1.00 95.62 121 TYR A CA 1
ATOM 909 C C . TYR A 1 121 ? -1.994 6.006 6.780 1.00 95.62 121 TYR A C 1
ATOM 911 O O . TYR A 1 121 ? -3.001 5.715 6.135 1.00 95.62 121 TYR A O 1
ATOM 919 N N . ASN A 1 122 ? -2.010 6.166 8.103 1.00 94.19 122 ASN A N 1
ATOM 920 C CA . ASN A 1 122 ? -3.261 6.171 8.861 1.00 94.19 122 ASN A CA 1
ATOM 921 C C . ASN A 1 122 ? -4.029 7.496 8.682 1.00 94.19 122 ASN A C 1
ATOM 923 O O . ASN A 1 122 ? -3.527 8.441 8.077 1.00 94.19 122 ASN A O 1
ATOM 927 N N . GLU A 1 123 ? -5.232 7.586 9.256 1.00 91.75 123 GLU A N 1
ATOM 928 C CA . GLU A 1 123 ? -6.075 8.797 9.210 1.00 91.75 123 GLU A CA 1
ATOM 929 C C . GLU A 1 123 ? -5.382 10.047 9.791 1.00 91.75 123 GLU A C 1
ATOM 931 O O . GLU A 1 123 ? -5.657 11.168 9.371 1.00 91.75 123 GLU A O 1
ATOM 936 N N . ALA A 1 124 ? -4.441 9.869 10.725 1.00 92.88 124 ALA A N 1
ATOM 937 C CA . ALA A 1 124 ? -3.649 10.960 11.291 1.00 92.88 124 ALA A CA 1
ATOM 938 C C . ALA A 1 124 ? -2.485 11.412 10.381 1.00 92.88 124 ALA A C 1
ATOM 940 O O . ALA A 1 124 ? -1.752 12.334 10.738 1.00 92.88 124 ALA A O 1
ATOM 941 N N . GLY A 1 125 ? -2.301 10.782 9.215 1.00 91.00 125 GLY A N 1
ATOM 942 C CA . GLY A 1 125 ? -1.199 11.056 8.292 1.00 91.00 125 GLY A CA 1
ATOM 943 C C . GLY A 1 125 ? 0.138 10.451 8.730 1.00 91.00 125 GLY A C 1
ATOM 944 O O . GLY A 1 125 ? 1.189 10.857 8.238 1.00 91.00 125 GLY A O 1
ATOM 945 N N . GLU A 1 126 ? 0.129 9.490 9.654 1.00 93.31 126 GLU A N 1
ATOM 946 C CA . GLU A 1 126 ? 1.331 8.821 10.146 1.00 93.31 126 GLU A CA 1
ATOM 947 C C . GLU A 1 126 ? 1.647 7.588 9.298 1.00 93.31 126 GLU A C 1
ATOM 949 O O . GLU A 1 126 ? 0.784 6.733 9.080 1.00 93.31 126 GLU A O 1
ATOM 954 N N . LEU A 1 127 ? 2.906 7.456 8.878 1.00 94.50 127 LEU A N 1
ATOM 955 C CA . LEU A 1 127 ? 3.386 6.311 8.105 1.00 94.50 127 LEU A CA 1
ATOM 956 C C . LEU A 1 127 ? 3.351 5.025 8.947 1.00 94.50 127 LEU A C 1
ATOM 958 O O . LEU A 1 127 ? 4.056 4.909 9.947 1.00 94.50 127 LEU A O 1
ATOM 962 N N . GLN A 1 128 ? 2.575 4.041 8.499 1.00 95.31 128 GLN A N 1
ATOM 963 C CA . GLN A 1 128 ? 2.376 2.744 9.158 1.00 95.31 128 GLN A CA 1
ATOM 964 C C . GLN A 1 128 ? 3.214 1.623 8.542 1.00 95.31 128 GLN A C 1
ATOM 966 O O . GLN A 1 128 ? 3.390 0.561 9.140 1.00 95.31 128 GLN A O 1
ATOM 971 N N . GLY A 1 129 ? 3.753 1.841 7.347 1.00 93.56 129 GLY A N 1
ATOM 972 C CA . GLY A 1 129 ? 4.669 0.901 6.725 1.00 93.56 129 GLY A CA 1
ATOM 973 C C . GLY A 1 129 ? 4.882 1.169 5.249 1.00 93.56 129 GLY A C 1
ATOM 974 O O . GLY A 1 129 ? 4.170 1.960 4.627 1.00 93.56 129 GLY A O 1
ATOM 975 N N . THR A 1 130 ? 5.875 0.482 4.699 1.00 94.88 130 THR A N 1
ATOM 976 C CA . THR A 1 130 ? 6.250 0.581 3.293 1.00 94.88 130 THR A CA 1
ATOM 977 C C . THR A 1 130 ? 6.435 -0.804 2.688 1.00 94.88 130 THR A C 1
ATOM 979 O O . THR A 1 130 ? 6.875 -1.733 3.366 1.00 94.88 130 THR A O 1
ATOM 982 N N . THR A 1 131 ? 6.112 -0.928 1.403 1.00 93.75 131 THR A N 1
ATOM 983 C CA . THR A 1 131 ? 6.363 -2.126 0.595 1.00 93.75 131 THR A CA 1
ATOM 984 C C . THR A 1 131 ? 6.963 -1.700 -0.735 1.00 93.75 131 THR A C 1
ATOM 986 O O . THR A 1 131 ? 6.414 -0.838 -1.418 1.00 93.75 131 THR A O 1
ATOM 989 N N . THR A 1 132 ? 8.086 -2.297 -1.126 1.00 92.31 132 THR A N 1
ATOM 990 C CA . THR A 1 132 ? 8.693 -2.078 -2.443 1.00 92.31 132 THR A CA 1
ATOM 991 C C . THR A 1 132 ? 8.299 -3.182 -3.414 1.00 92.31 132 THR A C 1
ATOM 993 O O . THR A 1 132 ? 8.115 -4.338 -3.035 1.00 92.31 132 THR A O 1
ATOM 996 N N . PHE A 1 133 ? 8.143 -2.817 -4.680 1.00 89.94 133 PHE A N 1
ATOM 997 C CA . PHE A 1 133 ? 7.774 -3.720 -5.765 1.00 89.94 133 PHE A CA 1
ATOM 998 C C . PHE A 1 133 ? 8.283 -3.156 -7.094 1.00 89.94 133 PHE A C 1
ATOM 1000 O O . PHE A 1 133 ? 8.861 -2.073 -7.140 1.00 89.94 133 PHE A O 1
ATOM 1007 N N . PHE A 1 134 ? 8.098 -3.892 -8.183 1.00 88.12 134 PHE A N 1
ATOM 1008 C CA . PHE A 1 134 ? 8.438 -3.423 -9.522 1.00 88.12 134 PHE A CA 1
ATOM 1009 C C . PHE A 1 134 ? 7.370 -3.863 -10.517 1.00 88.12 134 PHE A C 1
ATOM 1011 O O . PHE A 1 134 ? 6.678 -4.860 -10.298 1.00 88.12 134 PHE A O 1
ATOM 1018 N N . TYR A 1 135 ? 7.260 -3.139 -11.623 1.00 81.69 135 TYR A N 1
ATOM 1019 C CA . TYR A 1 135 ? 6.478 -3.562 -12.780 1.00 81.69 135 TYR A CA 1
ATOM 1020 C C . TYR A 1 135 ? 7.298 -3.399 -14.059 1.00 81.69 135 TYR A C 1
ATOM 1022 O O . TYR A 1 135 ? 8.195 -2.557 -14.138 1.00 81.69 135 TYR A O 1
ATOM 1030 N N . TYR A 1 136 ? 7.024 -4.260 -15.035 1.00 79.69 136 TYR A N 1
ATOM 1031 C CA . TYR A 1 136 ? 7.643 -4.194 -16.356 1.00 79.69 136 TYR A CA 1
ATOM 1032 C C . TYR A 1 136 ? 6.967 -3.110 -17.197 1.00 79.69 136 TYR A C 1
ATOM 1034 O O . TYR A 1 136 ? 5.769 -2.872 -17.040 1.00 79.69 136 TYR A O 1
ATOM 1042 N N . VAL A 1 137 ? 7.747 -2.467 -18.068 1.00 69.25 137 VAL A N 1
ATOM 1043 C CA . VAL A 1 137 ? 7.298 -1.422 -19.007 1.00 69.25 137 VAL A CA 1
ATOM 1044 C C . VAL A 1 137 ? 7.519 -1.866 -20.443 1.00 69.25 137 VAL A C 1
ATOM 1046 O O . VAL A 1 137 ? 8.538 -2.554 -20.683 1.00 69.25 137 VAL A O 1
#

Sequence (137 aa):
MKTWLKPVLCAGILAGGSMAINDMNVQASSYQMAASEEEGYHLSTAEAFKIENVDTESVVGKIMYRLAPADAVDAPAPIELPNAVAQTFVTNPDALANWEVKIFVKQDPSRPVVDAKAEFYNEAGELQGTTTFFYYV

pLDDT: mean 75.97, std 21.08, range [32.59, 96.0]